Protein AF-A0A2S6U6Z2-F1 (afdb_monomer_lite)

Structure (mmCIF, N/CA/C/O backbone):
data_AF-A0A2S6U6Z2-F1
#
_entry.id   AF-A0A2S6U6Z2-F1
#
loop_
_atom_site.group_PDB
_atom_site.id
_atom_site.type_symbol
_atom_site.label_atom_id
_atom_site.label_alt_id
_atom_site.label_comp_id
_atom_site.label_asym_id
_atom_site.label_entity_id
_atom_site.label_seq_id
_atom_site.pdbx_PDB_ins_code
_atom_site.Cartn_x
_atom_site.Cartn_y
_atom_site.Cartn_z
_atom_site.occupancy
_atom_site.B_iso_or_equiv
_atom_site.auth_seq_id
_atom_site.auth_comp_id
_atom_site.auth_asym_id
_atom_site.auth_atom_id
_atom_site.pdbx_PDB_model_num
ATOM 1 N N . MET A 1 1 ? -24.435 14.164 23.128 1.00 59.62 1 MET A N 1
ATOM 2 C CA . MET A 1 1 ? -23.100 14.504 22.580 1.00 59.62 1 MET A CA 1
ATOM 3 C C . MET A 1 1 ? -22.138 13.309 22.595 1.00 59.62 1 MET A C 1
ATOM 5 O O . MET A 1 1 ? -21.694 12.929 21.525 1.00 59.62 1 MET A O 1
ATOM 9 N N . GLY A 1 2 ? -21.858 12.656 23.736 1.00 71.56 2 GLY A N 1
ATOM 10 C CA . GLY A 1 2 ? -20.863 11.559 23.808 1.00 71.56 2 GLY A CA 1
ATOM 11 C C . GLY A 1 2 ? -21.166 10.291 22.987 1.00 71.56 2 GLY A C 1
ATOM 12 O O . GLY A 1 2 ? -20.252 9.668 22.458 1.00 71.56 2 GLY A O 1
ATOM 13 N N . GLN A 1 3 ? -22.441 9.934 22.804 1.00 79.56 3 GLN A N 1
ATOM 14 C CA . GLN A 1 3 ? -22.831 8.725 22.061 1.00 79.56 3 GLN A CA 1
ATOM 15 C C . GLN A 1 3 ? -22.559 8.817 20.547 1.00 79.56 3 GLN A C 1
ATOM 17 O O . GLN A 1 3 ? -22.159 7.831 19.939 1.00 79.56 3 GLN A O 1
ATOM 22 N N . GLN A 1 4 ? -22.721 9.999 19.939 1.00 91.44 4 GLN A N 1
ATOM 23 C CA . GLN A 1 4 ? -22.430 10.204 18.511 1.00 91.44 4 GLN A CA 1
ATOM 24 C C . GLN A 1 4 ? -20.931 10.088 18.216 1.00 91.44 4 GLN A C 1
ATOM 26 O O . GLN A 1 4 ? -20.550 9.505 17.207 1.00 91.44 4 GLN A O 1
ATOM 31 N N . PHE A 1 5 ? -20.075 10.562 19.12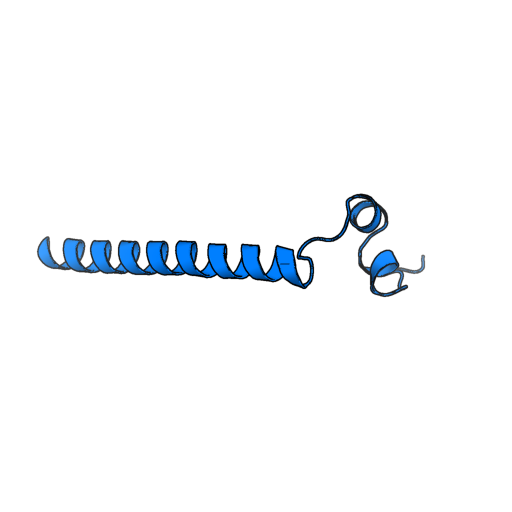6 1.00 95.12 5 PHE A N 1
ATOM 32 C CA . PHE A 1 5 ? -18.625 10.444 18.975 1.00 95.12 5 PHE A CA 1
ATOM 33 C C . PHE A 1 5 ? -18.169 8.979 18.881 1.00 95.12 5 PHE A C 1
ATOM 35 O O . PHE A 1 5 ? -17.390 8.641 17.995 1.00 95.12 5 PHE A O 1
ATOM 42 N N . GLY A 1 6 ? -18.701 8.096 19.735 1.00 95.75 6 GLY A N 1
ATOM 43 C CA . GLY A 1 6 ? -18.371 6.667 19.698 1.00 95.75 6 GLY A CA 1
ATOM 44 C C . GLY A 1 6 ? -18.777 5.991 18.385 1.00 95.75 6 GLY A C 1
ATOM 45 O O . GLY A 1 6 ? -17.990 5.246 17.808 1.00 95.75 6 GLY A O 1
ATOM 46 N N . VAL A 1 7 ? -19.970 6.302 17.869 1.00 96.44 7 VAL A N 1
ATOM 47 C CA . VAL A 1 7 ? -20.449 5.764 16.583 1.00 96.44 7 VAL A CA 1
ATOM 48 C C . VAL A 1 7 ? -19.553 6.215 15.426 1.00 96.44 7 VAL A C 1
ATOM 50 O O . VAL A 1 7 ? -19.169 5.397 14.592 1.00 96.44 7 VAL A O 1
ATOM 53 N N . GLN A 1 8 ? -19.163 7.492 15.401 1.00 97.69 8 GLN A N 1
ATOM 54 C CA . GLN A 1 8 ? -18.278 8.020 14.360 1.00 97.69 8 GLN A CA 1
ATOM 55 C C . GLN A 1 8 ? -16.867 7.428 14.447 1.00 97.69 8 GLN A C 1
ATOM 57 O O . GLN A 1 8 ? -16.295 7.056 13.424 1.00 97.69 8 GLN A O 1
ATOM 62 N N . ALA A 1 9 ? -16.323 7.268 15.656 1.00 97.50 9 ALA A N 1
ATOM 63 C CA . ALA A 1 9 ? -15.022 6.637 15.860 1.00 97.50 9 ALA A CA 1
ATOM 64 C C . ALA A 1 9 ? -14.996 5.191 15.334 1.00 97.50 9 ALA A C 1
ATOM 66 O O . ALA A 1 9 ? -14.038 4.798 14.671 1.00 97.50 9 ALA A O 1
ATOM 67 N N . ILE A 1 10 ? -16.066 4.420 15.563 1.00 97.88 10 ILE A N 1
ATOM 68 C CA . ILE A 1 10 ? -16.209 3.061 15.015 1.00 97.88 10 ILE A CA 1
ATOM 69 C C . ILE A 1 10 ? -16.269 3.097 13.487 1.00 97.88 10 ILE A C 1
ATOM 71 O O . ILE A 1 10 ? -15.589 2.306 12.837 1.00 97.88 10 ILE A O 1
ATOM 75 N N . GLY A 1 11 ? -17.037 4.026 12.910 1.00 98.31 11 GLY A N 1
ATOM 76 C CA . GLY A 1 11 ? -17.117 4.198 11.459 1.00 98.31 11 GLY A CA 1
ATOM 77 C C . GLY A 1 11 ? -15.751 4.474 10.828 1.00 98.31 11 GLY A C 1
ATOM 78 O O . GLY A 1 11 ? -15.370 3.801 9.874 1.00 98.31 11 GLY A O 1
ATOM 79 N N . VAL A 1 12 ? -14.978 5.400 11.402 1.00 98.56 12 VAL A N 1
ATOM 80 C CA . VAL A 1 12 ? -13.615 5.716 10.944 1.00 98.56 12 VAL A CA 1
ATOM 81 C C . VAL A 1 12 ? -12.683 4.514 11.093 1.00 98.56 12 VAL A C 1
ATOM 83 O O . VAL A 1 12 ? -11.947 4.183 10.167 1.00 98.56 12 VAL A O 1
ATOM 86 N N . ALA A 1 13 ? -12.714 3.825 12.234 1.00 98.56 13 ALA A N 1
ATOM 87 C CA . ALA A 1 13 ? -11.867 2.655 12.446 1.00 98.56 13 ALA A CA 1
ATOM 88 C C . ALA A 1 13 ? -12.188 1.533 11.445 1.00 98.56 13 ALA A C 1
ATOM 90 O O . ALA A 1 13 ? -11.276 0.916 10.897 1.00 98.56 13 ALA A O 1
ATOM 91 N N . ALA A 1 14 ? -13.473 1.306 11.161 1.00 98.56 14 ALA A N 1
ATOM 92 C CA . ALA A 1 14 ? -13.918 0.315 10.192 1.00 98.56 14 ALA A CA 1
ATOM 93 C C . ALA A 1 14 ? -13.455 0.651 8.766 1.00 98.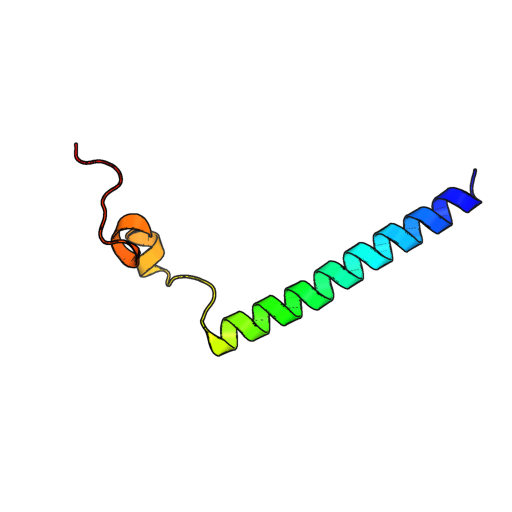56 14 ALA A C 1
ATOM 95 O O . ALA A 1 14 ? -12.930 -0.224 8.078 1.00 98.56 14 ALA A O 1
ATOM 96 N N . THR A 1 15 ? -13.590 1.907 8.324 1.00 98.56 15 THR A N 1
ATOM 97 C CA . THR A 1 15 ? -13.163 2.317 6.975 1.00 98.56 15 THR A CA 1
ATOM 98 C C . THR A 1 15 ? -11.649 2.268 6.813 1.00 98.56 15 THR A C 1
ATOM 100 O O . THR A 1 15 ? -11.170 1.803 5.777 1.00 98.56 15 THR A O 1
ATOM 103 N N . VAL A 1 16 ? -10.888 2.673 7.835 1.00 98.81 16 VAL A N 1
ATOM 104 C CA . VAL A 1 16 ? -9.422 2.562 7.842 1.00 98.81 16 VAL A CA 1
ATOM 105 C C . VAL A 1 16 ? -9.002 1.098 7.772 1.00 98.81 16 VAL A C 1
ATOM 107 O O . VAL A 1 16 ? -8.220 0.737 6.895 1.00 98.81 16 VAL A O 1
ATOM 110 N N . ALA A 1 17 ? -9.547 0.241 8.642 1.00 98.75 17 ALA A N 1
ATOM 111 C CA . ALA A 1 17 ? -9.201 -1.177 8.668 1.00 98.75 17 ALA A CA 1
ATOM 112 C C . ALA A 1 17 ? -9.520 -1.856 7.330 1.00 98.75 17 ALA A C 1
ATOM 114 O O . ALA A 1 17 ? -8.662 -2.530 6.762 1.00 98.75 17 ALA A O 1
ATOM 115 N N . TRP A 1 18 ? -10.716 -1.618 6.786 1.00 98.69 18 TRP A N 1
ATOM 116 C CA . TRP A 1 18 ? -11.117 -2.135 5.480 1.00 98.69 18 TRP A CA 1
ATOM 117 C C . TRP A 1 18 ? -10.169 -1.673 4.370 1.00 98.69 18 TRP A C 1
ATOM 119 O O . TRP A 1 18 ? -9.622 -2.494 3.634 1.00 98.69 18 TRP A O 1
ATOM 129 N N . SER A 1 19 ? -9.919 -0.365 4.278 1.00 98.69 19 SER A N 1
ATOM 130 C CA . SER A 1 19 ? -9.079 0.203 3.220 1.00 98.69 19 SER A CA 1
ATOM 131 C C . SER A 1 19 ? -7.654 -0.334 3.293 1.00 98.69 19 SER A C 1
ATOM 133 O O . SER A 1 19 ? -7.106 -0.725 2.267 1.00 98.69 19 SER A O 1
ATOM 135 N N . VAL A 1 20 ? -7.069 -0.422 4.490 1.00 98.75 20 VAL A N 1
ATOM 136 C CA . VAL A 1 20 ? -5.709 -0.945 4.680 1.00 98.75 20 VAL A CA 1
ATOM 137 C C . VAL A 1 20 ? -5.633 -2.423 4.307 1.00 98.75 20 VAL A C 1
ATOM 139 O O . VAL A 1 20 ? -4.762 -2.798 3.527 1.00 98.75 20 VAL A O 1
ATOM 142 N N . ILE A 1 21 ? -6.545 -3.259 4.815 1.00 98.88 21 ILE A N 1
ATOM 143 C CA . ILE A 1 21 ? -6.512 -4.711 4.584 1.00 98.88 21 ILE A CA 1
ATOM 144 C C . ILE A 1 21 ? -6.669 -5.024 3.097 1.00 98.88 21 ILE A C 1
ATOM 146 O O . ILE A 1 21 ? -5.833 -5.718 2.518 1.00 98.88 21 ILE A O 1
ATOM 150 N N . PHE A 1 22 ? -7.714 -4.498 2.458 1.00 98.69 22 PHE A N 1
ATOM 151 C CA . PHE A 1 22 ? -7.987 -4.832 1.064 1.00 98.69 22 PHE A CA 1
ATOM 152 C C . PHE A 1 22 ? -6.974 -4.201 0.111 1.00 98.69 22 PHE A C 1
ATOM 154 O O . PHE A 1 22 ? -6.522 -4.882 -0.806 1.00 98.69 22 PHE A O 1
ATOM 161 N N . THR A 1 23 ? -6.532 -2.962 0.357 1.00 98.69 23 THR A N 1
ATOM 162 C CA . THR A 1 23 ? -5.454 -2.359 -0.447 1.00 98.69 23 THR A CA 1
ATOM 163 C C . THR A 1 23 ? -4.167 -3.162 -0.313 1.00 98.69 23 THR A C 1
ATOM 165 O O . THR A 1 23 ? -3.519 -3.430 -1.320 1.00 98.69 23 THR A O 1
ATOM 168 N N . PHE A 1 24 ? -3.807 -3.607 0.895 1.00 98.62 24 PHE A N 1
ATOM 169 C CA . PHE A 1 24 ? -2.618 -4.435 1.097 1.00 98.62 24 PHE A CA 1
ATOM 170 C C . PHE A 1 24 ? -2.697 -5.747 0.310 1.00 98.62 24 PHE A C 1
ATOM 172 O O . PHE A 1 24 ? -1.739 -6.105 -0.376 1.00 98.62 24 PHE A O 1
ATOM 179 N N . ILE A 1 25 ? -3.843 -6.436 0.362 1.00 98.69 25 ILE A N 1
ATOM 180 C CA . ILE A 1 25 ? -4.068 -7.668 -0.405 1.00 98.69 25 ILE A CA 1
ATOM 181 C C . ILE A 1 25 ? -3.941 -7.392 -1.906 1.00 98.69 25 ILE A C 1
ATOM 183 O O . ILE A 1 25 ? -3.179 -8.081 -2.579 1.00 98.69 25 ILE A O 1
ATOM 187 N N . ILE A 1 26 ? -4.629 -6.369 -2.422 1.00 98.31 26 ILE A N 1
ATOM 188 C CA . ILE A 1 26 ? -4.597 -6.009 -3.847 1.00 98.31 26 ILE A CA 1
ATOM 189 C C . ILE A 1 26 ? -3.166 -5.698 -4.283 1.00 98.31 26 ILE A C 1
ATOM 191 O O . ILE A 1 26 ? -2.683 -6.284 -5.244 1.00 98.31 26 ILE A O 1
ATOM 195 N N . VAL A 1 27 ? -2.452 -4.843 -3.547 1.00 98.44 27 VAL A N 1
ATOM 196 C CA . VAL A 1 27 ? -1.061 -4.480 -3.854 1.00 98.44 27 VAL A CA 1
ATOM 197 C C . VAL A 1 27 ? -0.167 -5.717 -3.904 1.00 98.44 27 VAL A C 1
ATOM 199 O O . VAL A 1 27 ? 0.618 -5.858 -4.839 1.00 98.44 27 VAL A O 1
ATOM 202 N N . LYS A 1 28 ? -0.282 -6.632 -2.933 1.00 98.06 28 LYS A N 1
ATOM 203 C CA . LYS A 1 28 ? 0.543 -7.848 -2.891 1.00 98.06 28 LYS A CA 1
ATOM 204 C C . LYS A 1 28 ? 0.226 -8.811 -4.028 1.00 98.06 28 LYS A C 1
ATOM 206 O O . LYS A 1 28 ? 1.155 -9.343 -4.630 1.00 98.06 28 LYS A O 1
ATOM 211 N N . VAL A 1 29 ? -1.052 -9.012 -4.337 1.00 98.38 29 VAL A N 1
ATOM 212 C CA . VAL A 1 29 ? -1.474 -9.882 -5.441 1.00 98.38 29 VAL A CA 1
ATOM 213 C C . VAL A 1 29 ? -1.0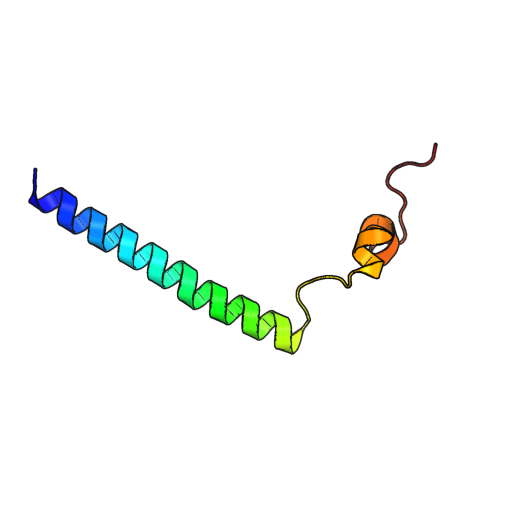34 -9.297 -6.781 1.00 98.38 29 VAL A C 1
ATOM 215 O O . VAL A 1 29 ? -0.394 -9.996 -7.561 1.00 98.38 29 VAL A O 1
ATOM 218 N N . THR A 1 30 ? -1.285 -8.010 -7.033 1.00 98.19 30 THR A N 1
ATOM 219 C CA . THR A 1 30 ? -0.867 -7.343 -8.274 1.00 98.19 30 THR A CA 1
ATOM 220 C C . THR A 1 30 ? 0.650 -7.379 -8.443 1.00 98.19 30 THR A C 1
ATOM 222 O O . THR A 1 30 ? 1.139 -7.725 -9.514 1.00 98.19 30 THR A O 1
ATOM 225 N N . MET A 1 31 ? 1.407 -7.112 -7.374 1.00 97.06 31 MET A N 1
ATOM 226 C CA . MET A 1 31 ? 2.869 -7.200 -7.394 1.00 97.06 31 MET A CA 1
ATOM 227 C C . MET A 1 31 ? 3.368 -8.605 -7.758 1.00 97.06 31 MET A C 1
ATOM 229 O O . MET A 1 31 ? 4.349 -8.715 -8.484 1.00 97.06 31 MET A O 1
ATOM 233 N N . ALA A 1 32 ? 2.700 -9.661 -7.285 1.00 97.25 32 ALA A N 1
ATOM 234 C CA . ALA A 1 32 ? 3.087 -11.042 -7.571 1.00 97.25 32 ALA A CA 1
ATOM 235 C C . ALA A 1 32 ? 2.705 -11.510 -8.986 1.00 97.25 32 ALA A C 1
ATOM 237 O O . ALA A 1 32 ? 3.385 -12.373 -9.534 1.00 97.25 32 ALA A O 1
ATOM 238 N N . VAL A 1 33 ? 1.620 -10.979 -9.561 1.00 98.19 33 VAL A N 1
ATOM 239 C CA . VAL A 1 33 ? 1.071 -11.455 -10.845 1.00 98.19 33 VAL A CA 1
ATOM 240 C C . VAL A 1 33 ? 1.522 -10.608 -12.035 1.00 98.19 33 VAL A C 1
ATOM 242 O O . VAL A 1 33 ? 1.816 -11.162 -13.089 1.00 98.19 33 VAL A O 1
ATOM 245 N N . ALA A 1 34 ? 1.561 -9.284 -11.889 1.00 95.19 34 ALA A N 1
ATOM 246 C CA . ALA A 1 34 ? 1.797 -8.352 -12.995 1.00 95.19 34 ALA A CA 1
ATOM 247 C C . ALA A 1 34 ? 3.022 -7.446 -12.792 1.00 95.19 34 ALA A C 1
ATOM 249 O O . ALA A 1 34 ? 3.477 -6.815 -13.741 1.00 95.19 34 ALA A O 1
ATOM 250 N N . GLY A 1 35 ? 3.548 -7.360 -11.566 1.00 93.81 35 GLY A N 1
ATOM 251 C CA . GLY A 1 35 ? 4.413 -6.249 -11.174 1.00 93.81 35 GLY A CA 1
ATOM 252 C C . GLY A 1 35 ? 3.598 -4.966 -10.954 1.00 93.81 35 GLY A C 1
ATOM 253 O O . GLY A 1 35 ? 2.501 -4.803 -11.482 1.00 93.81 35 GLY A O 1
ATOM 254 N N . LEU A 1 36 ? 4.091 -4.066 -10.097 1.00 95.62 36 LEU A N 1
ATOM 255 C CA . LEU A 1 36 ? 3.362 -2.836 -9.729 1.00 95.62 36 LEU A CA 1
ATOM 256 C C . LEU A 1 36 ? 4.195 -1.555 -9.865 1.00 95.62 36 LEU A C 1
ATOM 258 O O . LEU A 1 36 ? 3.634 -0.472 -9.993 1.00 95.62 36 LEU A O 1
ATOM 262 N N . ARG A 1 37 ? 5.523 -1.658 -9.808 1.00 95.69 37 ARG A N 1
ATOM 263 C CA . ARG A 1 37 ? 6.439 -0.517 -9.859 1.00 95.69 37 ARG A CA 1
ATOM 264 C C . ARG A 1 37 ? 7.468 -0.770 -10.952 1.00 95.69 37 ARG A C 1
ATOM 266 O O . ARG A 1 37 ? 7.988 -1.881 -11.022 1.00 95.69 37 ARG A O 1
ATOM 273 N N . ALA A 1 38 ? 7.758 0.260 -11.740 1.00 96.25 38 ALA A N 1
ATOM 274 C CA . ALA A 1 38 ? 8.875 0.256 -12.673 1.00 96.25 38 ALA A CA 1
ATOM 275 C C . ALA A 1 38 ? 10.210 0.041 -11.936 1.00 96.25 38 ALA A C 1
ATOM 277 O O . ALA A 1 38 ? 10.340 0.325 -10.734 1.00 96.25 38 ALA A O 1
ATOM 278 N N . SER A 1 39 ? 11.192 -0.486 -12.656 1.00 95.69 39 SER A N 1
ATOM 279 C CA . SER A 1 39 ? 12.564 -0.626 -12.180 1.00 95.69 39 SER A CA 1
ATOM 280 C C . SER A 1 39 ? 13.209 0.741 -11.926 1.00 95.69 39 SER A C 1
ATOM 282 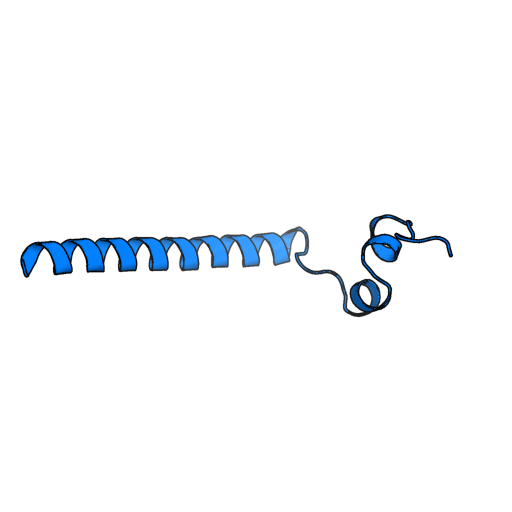O O . SER A 1 39 ? 12.714 1.785 -12.349 1.00 95.69 39 SER A O 1
ATOM 284 N N . GLU A 1 40 ? 14.304 0.752 -11.168 1.00 97.06 40 GLU A N 1
ATOM 285 C CA . GLU A 1 40 ? 15.019 1.992 -10.847 1.00 97.06 40 GLU A CA 1
ATOM 286 C C . GLU A 1 40 ? 15.598 2.654 -12.105 1.00 97.06 40 GLU A C 1
ATOM 288 O O . GLU A 1 40 ? 15.468 3.866 -12.258 1.00 97.06 40 GLU A O 1
ATOM 293 N N . ASP A 1 41 ? 16.104 1.852 -13.043 1.00 96.69 41 ASP A N 1
ATOM 294 C CA . ASP A 1 41 ? 16.627 2.326 -14.326 1.00 96.69 41 ASP A CA 1
ATOM 295 C C . ASP A 1 41 ? 15.528 2.977 -15.184 1.00 96.69 41 ASP A C 1
ATOM 297 O O . ASP A 1 41 ? 15.714 4.090 -15.669 1.00 96.69 41 ASP A O 1
ATOM 301 N N . GLU A 1 42 ? 14.345 2.356 -15.291 1.00 95.81 42 GLU A N 1
ATOM 302 C CA . GLU A 1 42 ? 13.197 2.914 -16.034 1.00 95.81 42 GLU A CA 1
ATOM 303 C C . GLU A 1 42 ? 12.688 4.235 -15.433 1.00 95.81 42 GLU A C 1
ATOM 305 O O . GLU A 1 42 ? 12.187 5.101 -16.153 1.00 95.81 42 GLU A O 1
ATOM 310 N N . ILE A 1 43 ? 12.806 4.401 -14.110 1.00 95.06 43 ILE A N 1
ATOM 311 C CA . ILE A 1 43 ? 12.453 5.646 -13.412 1.00 95.06 43 ILE A CA 1
ATOM 312 C C . ILE A 1 43 ? 13.503 6.732 -13.673 1.00 95.06 43 ILE A C 1
ATOM 314 O O . ILE A 1 43 ? 13.129 7.892 -13.840 1.00 95.06 43 ILE A O 1
ATOM 318 N N . ILE A 1 44 ? 14.791 6.371 -13.702 1.00 95.62 44 ILE A N 1
ATOM 319 C CA . ILE A 1 44 ? 15.896 7.295 -14.004 1.00 95.62 44 ILE A CA 1
ATOM 320 C C . ILE A 1 44 ? 15.819 7.776 -15.457 1.00 95.62 44 ILE A C 1
ATOM 322 O O . ILE A 1 44 ? 16.001 8.965 -15.712 1.00 95.62 44 ILE A O 1
ATOM 326 N N . GLU A 1 45 ? 15.534 6.872 -16.394 1.00 93.75 45 GLU A N 1
ATOM 327 C CA . GLU A 1 45 ? 15.345 7.189 -17.814 1.00 93.75 45 GLU A CA 1
ATOM 328 C C . GLU A 1 45 ? 14.062 8.003 -18.061 1.00 93.75 45 GLU A C 1
ATOM 330 O O . GLU A 1 45 ? 14.029 8.879 -18.926 1.00 93.75 45 GLU A O 1
ATOM 335 N N . GLY A 1 46 ? 13.030 7.767 -17.246 1.00 94.69 46 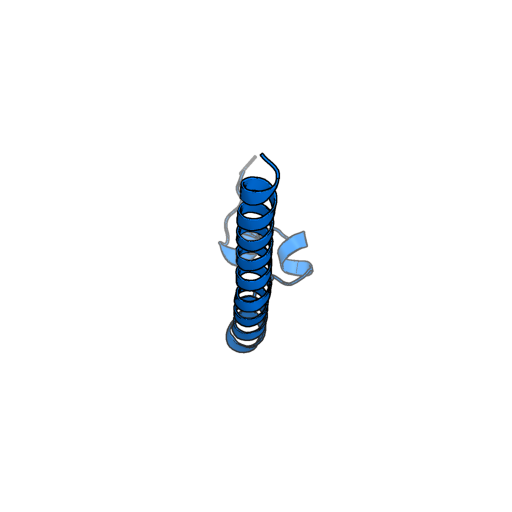GLY A N 1
ATOM 336 C CA . GLY A 1 46 ? 11.728 8.420 -17.324 1.00 94.69 46 GLY A CA 1
ATOM 337 C C . GLY A 1 46 ? 10.692 7.545 -18.029 1.00 94.69 46 GLY A C 1
ATOM 338 O O . GLY A 1 46 ? 10.959 6.953 -19.070 1.00 94.69 46 GLY A O 1
ATOM 339 N N . LEU A 1 47 ? 9.480 7.483 -17.468 1.00 95.00 47 LEU A N 1
ATOM 340 C CA . LEU A 1 47 ? 8.408 6.586 -17.932 1.00 95.00 47 LEU A CA 1
ATOM 341 C C . LEU A 1 47 ? 7.869 6.929 -19.327 1.00 95.00 47 LEU A C 1
ATOM 343 O O . LEU A 1 47 ? 7.371 6.044 -20.024 1.00 95.00 47 LEU A O 1
ATOM 347 N N . ASP A 1 48 ? 7.973 8.188 -19.751 1.00 94.62 48 ASP A N 1
ATOM 348 C CA . ASP A 1 48 ? 7.604 8.579 -21.115 1.00 94.62 48 ASP A CA 1
ATOM 349 C C . ASP A 1 48 ? 8.531 7.884 -22.123 1.00 94.62 48 ASP A C 1
ATOM 351 O O . ASP A 1 48 ? 8.065 7.288 -23.090 1.00 94.62 48 ASP A O 1
ATOM 355 N N . VAL A 1 49 ? 9.836 7.839 -21.841 1.00 93.25 49 VAL A N 1
ATOM 356 C CA . VAL A 1 49 ? 10.820 7.175 -22.703 1.00 93.25 49 VAL A CA 1
ATOM 357 C C . VAL A 1 49 ? 10.739 5.659 -22.539 1.00 93.25 49 VAL A C 1
ATOM 359 O O . VAL A 1 49 ? 10.542 4.946 -23.520 1.00 93.25 49 VAL A O 1
ATOM 362 N N . SER A 1 50 ? 10.827 5.157 -21.305 1.00 94.12 50 SER A N 1
ATOM 363 C CA . SER A 1 50 ? 10.945 3.721 -21.035 1.00 94.12 50 SER A CA 1
ATOM 364 C C . SER A 1 50 ? 9.653 2.934 -21.271 1.00 94.12 50 SER A C 1
ATOM 366 O O . SER A 1 50 ? 9.709 1.783 -21.695 1.00 94.12 50 SER A O 1
ATOM 368 N N . SER A 1 51 ? 8.479 3.535 -21.033 1.00 92.44 51 SER A N 1
ATOM 369 C CA . SER A 1 51 ? 7.180 2.858 -21.201 1.00 92.44 51 SER A CA 1
ATOM 370 C C . SER A 1 51 ? 6.410 3.286 -22.452 1.00 92.44 51 SER A C 1
ATOM 372 O O . SER A 1 51 ? 5.615 2.494 -22.957 1.00 92.44 51 SER A O 1
ATOM 374 N N . HIS A 1 52 ? 6.622 4.507 -22.955 1.00 93.88 52 HIS A N 1
ATOM 375 C CA . HIS A 1 52 ? 5.858 5.047 -24.090 1.00 93.88 52 HIS A CA 1
ATOM 376 C C . HIS A 1 52 ? 6.721 5.330 -25.331 1.00 93.88 52 HIS A C 1
ATOM 378 O O . HIS A 1 52 ? 6.170 5.490 -26.416 1.00 93.88 52 HIS A O 1
ATOM 384 N N . GLY A 1 53 ? 8.057 5.323 -25.220 1.00 90.94 53 GLY A N 1
ATOM 385 C CA . GLY A 1 53 ? 8.965 5.631 -26.330 1.00 90.94 53 GLY A CA 1
ATOM 386 C C . GLY A 1 53 ? 8.920 7.096 -26.773 1.00 90.94 53 GLY A C 1
ATOM 387 O O . GLY A 1 53 ? 9.338 7.415 -27.887 1.00 90.94 53 GLY A O 1
ATOM 388 N N . GLU A 1 54 ? 8.401 7.983 -25.926 1.00 90.75 54 GLU A N 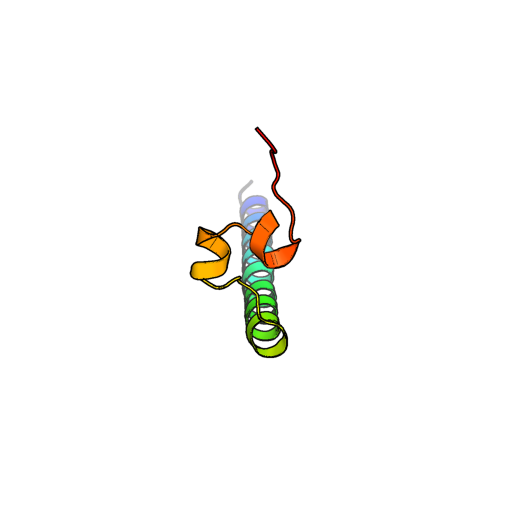1
ATOM 389 C CA . GLU A 1 54 ? 8.172 9.391 -26.232 1.00 90.75 54 GLU A CA 1
ATOM 390 C C . GLU A 1 54 ? 9.064 10.289 -25.369 1.00 90.75 54 GLU A C 1
ATOM 392 O O . GLU A 1 54 ? 9.419 9.965 -24.237 1.00 90.75 54 GLU A O 1
ATOM 397 N N . SER A 1 55 ? 9.426 11.456 -25.902 1.00 86.62 55 SER A N 1
ATOM 398 C CA . SER A 1 55 ? 10.025 12.532 -25.113 1.00 86.62 55 SER A CA 1
ATOM 399 C C . SER A 1 55 ? 8.996 13.642 -24.959 1.00 86.62 55 SER A C 1
ATOM 401 O O . SER A 1 55 ? 8.512 14.171 -25.960 1.00 86.62 55 SER A O 1
ATOM 403 N N . GLY A 1 56 ? 8.667 14.009 -23.717 1.00 79.25 56 GLY A N 1
ATOM 404 C CA . GLY A 1 56 ? 7.651 15.027 -23.430 1.00 79.25 56 GLY A CA 1
ATOM 405 C C . GLY A 1 56 ? 7.974 16.420 -23.990 1.00 79.25 56 GLY A C 1
ATOM 406 O O . GLY A 1 56 ? 7.069 17.237 -24.150 1.00 79.25 56 GLY A O 1
ATOM 407 N N . TYR A 1 57 ? 9.241 16.693 -24.324 1.00 77.38 57 TYR A N 1
ATOM 408 C CA . TYR A 1 57 ? 9.670 17.932 -24.968 1.00 77.38 57 TYR A CA 1
ATOM 409 C C . TYR A 1 57 ? 10.810 17.669 -25.957 1.00 77.38 57 TYR A C 1
ATOM 411 O O . TYR A 1 57 ? 11.859 17.157 -25.580 1.00 77.38 57 TYR A O 1
ATOM 419 N N . SER A 1 58 ? 10.641 18.103 -27.205 1.00 68.56 58 SER A N 1
ATOM 420 C CA . SER A 1 58 ? 11.733 18.237 -28.174 1.00 68.56 58 SER A CA 1
ATOM 421 C C . SER A 1 58 ? 12.178 19.703 -28.213 1.00 68.56 58 SER A C 1
ATOM 423 O O . SER A 1 58 ? 11.555 20.511 -28.908 1.00 68.56 58 SER A O 1
ATOM 425 N N . LEU A 1 59 ? 13.187 20.067 -27.417 1.00 61.06 59 LEU A N 1
ATOM 426 C CA . LEU A 1 59 ? 13.862 21.369 -27.516 1.00 61.06 59 LEU A CA 1
ATOM 427 C C . LEU A 1 59 ? 15.017 21.309 -28.517 1.00 61.06 59 LEU A C 1
ATOM 429 O O . LEU A 1 59 ? 15.730 20.281 -28.520 1.00 61.06 59 LEU A O 1
#

Secondary structure (DSSP, 8-state):
-HHHHHHHHHHHHHHHHHHHHHHHHHHHHHHHHT--S--HHHHHH-HIIIII---S---

Radius of gyration: 20.67 Å; chains: 1; bounding box: 40×33×52 Å

pLDDT: mean 93.31, std 8.95, range [59.62, 98.88]

Foldseek 3Di:
DVVVVVVVVVVVVVVVVVCVVVVVVVQVVCCVPPNDDDDPVCVVVDCCCNPVVDDPDDD

Sequence (59 aa):
MGQQFGVQAIGVAATVAWSVIFTFIIVKVTMAVAGLRASEDEIIEGLDVSSHGESGYSL